Protein AF-A0A1B9C0G9-F1 (afdb_monomer_lite)

pLDDT: mean 73.55, std 15.86, range [40.06, 92.06]

Sequence 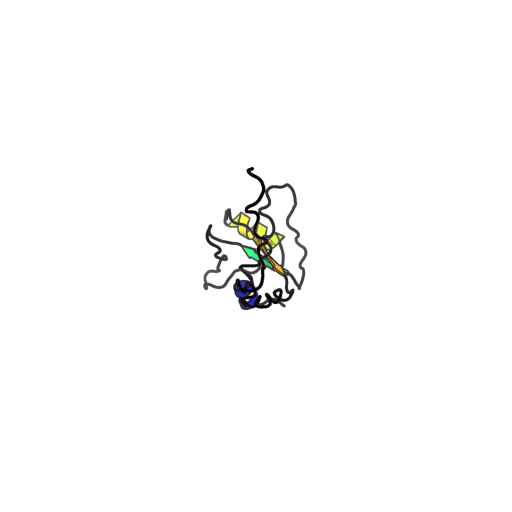(111 aa):
MLTVKDILDKHSVADYAVIYLGPRRPSPAIDPDMRYCVEESPVPELCKNRNGDVMVFDSEAQAFEFRKALGIPYPVLAFHDQPLPDFMDEPEGSAFDPDEMDIPDIEEVLG

Radius of gyration: 23.92 Å; chains: 1; bounding box: 38×62×62 Å

Foldseek 3Di:
DDDLVNCVVCLVVWDQPDPPPDDDDWDPDFDVFKKKFWAQDPPSHTDADPVRGGDIDRGRNVRVVVCVVVVRSTTMTMDGNDDDPPPPPPPPDDDPPVPPDDDPDPPPPDD

Secondary structure (DSSP, 8-state):
---HHHHHHTGGG-EEE----SSPPPP----TTEEEEEB-SSSS-B-B-TTS-B--BSSHHHHHHHHHHTT--SPEEEEESSPPP------------TTS--------S--

Organism: NCBI:txid160808

Structure (mmCIF, N/CA/C/O backbone):
data_AF-A0A1B9C0G9-F1
#
_entry.id   AF-A0A1B9C0G9-F1
#
loop_
_atom_site.group_PDB
_atom_site.id
_atom_site.type_symbol
_atom_site.label_atom_id
_atom_site.label_alt_id
_atom_site.label_comp_id
_atom_site.label_asym_id
_atom_site.label_entity_id
_atom_site.label_seq_id
_atom_site.pdbx_PDB_ins_code
_atom_site.Cartn_x
_atom_site.Cartn_y
_atom_site.Cartn_z
_atom_site.occupancy
_atom_site.B_iso_or_equiv
_atom_site.auth_seq_id
_atom_site.auth_comp_id
_atom_site.auth_asym_id
_atom_site.auth_atom_id
_atom_site.pdbx_PDB_model_num
ATOM 1 N N . MET A 1 1 ? 0.641 -11.196 -13.018 1.00 67.81 1 MET A N 1
ATOM 2 C CA . MET A 1 1 ? -0.040 -9.896 -12.806 1.00 67.81 1 MET A CA 1
ATOM 3 C C . MET A 1 1 ? -1.089 -10.117 -11.740 1.00 67.81 1 MET A C 1
ATOM 5 O O . MET A 1 1 ? -2.148 -10.661 -12.036 1.00 67.81 1 MET A O 1
ATOM 9 N N . LEU A 1 2 ? -0.753 -9.709 -10.520 1.00 69.75 2 LEU A N 1
ATOM 10 C CA . LEU A 1 2 ? -1.587 -9.789 -9.324 1.00 69.75 2 LEU A CA 1
ATOM 11 C C . LEU A 1 2 ? -2.971 -9.164 -9.537 1.00 69.75 2 LEU A C 1
ATOM 13 O O . LEU A 1 2 ? -3.086 -7.991 -9.905 1.00 69.75 2 LEU A O 1
ATOM 17 N N . THR A 1 3 ? -4.021 -9.938 -9.268 1.00 81.06 3 THR A N 1
ATOM 18 C CA . THR A 1 3 ? -5.402 -9.449 -9.242 1.00 81.06 3 THR A CA 1
ATOM 19 C C . THR A 1 3 ? -5.811 -9.023 -7.830 1.00 81.06 3 THR A C 1
ATOM 21 O O . THR A 1 3 ? -5.186 -9.390 -6.837 1.00 81.06 3 THR A O 1
ATOM 24 N N . VAL A 1 4 ? -6.919 -8.285 -7.714 1.00 79.06 4 VAL A N 1
ATOM 25 C CA . VAL A 1 4 ? -7.510 -7.926 -6.409 1.00 79.06 4 VAL A CA 1
ATOM 26 C C . VAL A 1 4 ? -7.867 -9.169 -5.585 1.00 79.06 4 VAL A C 1
ATOM 28 O O . VAL A 1 4 ? -7.737 -9.158 -4.364 1.00 79.06 4 VAL A O 1
ATOM 31 N N . LYS A 1 5 ? -8.285 -10.258 -6.244 1.00 81.25 5 LYS A N 1
ATOM 32 C CA . LYS A 1 5 ? -8.600 -11.518 -5.566 1.00 81.25 5 LYS A CA 1
ATOM 33 C C . LYS A 1 5 ? -7.348 -12.145 -4.949 1.00 81.25 5 LYS A C 1
ATOM 35 O O . LYS A 1 5 ? -7.416 -12.575 -3.805 1.00 81.25 5 LYS A O 1
ATOM 40 N N . ASP A 1 6 ? -6.225 -12.140 -5.669 1.00 79.88 6 ASP A N 1
ATOM 41 C CA . ASP A 1 6 ? -4.950 -12.659 -5.153 1.00 79.88 6 ASP A CA 1
ATOM 42 C C . ASP A 1 6 ? -4.473 -11.855 -3.937 1.00 79.88 6 ASP A C 1
ATOM 44 O O . ASP A 1 6 ? -3.969 -12.420 -2.978 1.00 79.88 6 ASP A O 1
ATOM 48 N N . ILE A 1 7 ? -4.672 -10.536 -3.944 1.00 80.62 7 ILE A N 1
ATOM 49 C CA . ILE A 1 7 ? -4.317 -9.657 -2.818 1.00 80.62 7 ILE A CA 1
ATOM 50 C C . ILE A 1 7 ? -5.129 -9.999 -1.565 1.00 80.62 7 ILE A C 1
ATOM 52 O O . ILE A 1 7 ? -4.574 -10.081 -0.474 1.00 80.62 7 ILE A O 1
ATOM 56 N N . LEU A 1 8 ? -6.439 -10.207 -1.718 1.00 80.44 8 LEU A N 1
ATOM 57 C CA . LEU A 1 8 ? -7.314 -10.569 -0.602 1.00 80.44 8 LEU A CA 1
ATOM 58 C C . LEU A 1 8 ? -6.980 -11.954 -0.036 1.00 80.44 8 LEU A C 1
ATOM 60 O O . LEU A 1 8 ? -6.969 -12.125 1.178 1.00 80.44 8 LEU A O 1
ATOM 64 N N . ASP A 1 9 ? -6.678 -12.918 -0.906 1.00 78.62 9 ASP A N 1
ATOM 65 C CA . ASP A 1 9 ? -6.296 -14.281 -0.519 1.00 78.62 9 ASP A CA 1
ATOM 66 C C . ASP A 1 9 ? -4.946 -14.310 0.219 1.00 78.62 9 ASP A C 1
ATOM 68 O O . ASP A 1 9 ? -4.773 -15.018 1.208 1.00 78.62 9 ASP A O 1
ATOM 72 N N . LYS A 1 10 ? -4.010 -13.452 -0.207 1.00 73.69 10 LYS A N 1
ATOM 73 C CA . LYS A 1 10 ? -2.660 -13.340 0.357 1.00 73.69 10 LYS A CA 1
ATOM 74 C C . LYS A 1 10 ? -2.533 -12.326 1.499 1.00 73.69 10 LYS A C 1
ATOM 76 O O . LYS A 1 10 ? -1.418 -12.078 1.949 1.00 73.69 10 LYS A O 1
ATOM 81 N N . HIS A 1 11 ? -3.618 -11.713 1.983 1.00 78.88 11 HIS A N 1
ATOM 82 C CA . HIS A 1 11 ? -3.525 -10.649 3.001 1.00 78.88 11 HIS A CA 1
ATOM 83 C C . HIS A 1 11 ? -2.864 -11.128 4.298 1.00 78.88 11 HIS A C 1
ATOM 85 O O . HIS A 1 11 ? -2.040 -10.417 4.868 1.00 78.88 11 HIS A O 1
ATOM 91 N N . SER A 1 12 ? -3.135 -12.364 4.717 1.00 73.06 12 SER A N 1
ATOM 92 C CA . SER A 1 12 ? -2.536 -12.970 5.915 1.00 73.06 12 SER A CA 1
ATOM 93 C C . SER A 1 12 ? -1.017 -13.146 5.836 1.00 73.06 12 SER A C 1
ATOM 95 O O . SER A 1 12 ? -0.358 -13.186 6.873 1.00 73.06 12 SER A O 1
ATOM 97 N N . VAL A 1 13 ? -0.463 -13.238 4.625 1.00 71.50 13 VAL A N 1
ATOM 98 C CA . VAL A 1 13 ? 0.970 -13.443 4.370 1.00 71.50 13 VAL A CA 1
ATOM 99 C C . VAL A 1 13 ? 1.624 -12.235 3.706 1.00 71.50 13 VAL A C 1
ATOM 101 O O . VAL A 1 13 ? 2.737 -12.346 3.199 1.00 71.50 13 VAL A O 1
ATOM 104 N N . ALA A 1 14 ? 0.929 -11.096 3.663 1.00 75.06 14 ALA A N 1
ATOM 105 C CA . ALA A 1 14 ? 1.463 -9.896 3.049 1.00 75.06 14 ALA A CA 1
ATOM 106 C C . ALA A 1 14 ? 2.768 -9.493 3.739 1.00 75.06 14 ALA A C 1
ATOM 108 O O . ALA A 1 14 ? 2.851 -9.437 4.972 1.00 75.06 14 ALA A O 1
ATOM 109 N N . ASP A 1 15 ? 3.772 -9.146 2.940 1.00 71.62 15 ASP A N 1
ATOM 110 C CA . ASP A 1 15 ? 4.941 -8.470 3.461 1.00 71.62 15 ASP A CA 1
ATOM 111 C C . ASP A 1 15 ? 4.478 -7.104 3.943 1.00 71.62 15 ASP A C 1
ATOM 113 O O . ASP A 1 15 ? 4.093 -6.226 3.164 1.00 71.62 15 ASP A O 1
ATOM 117 N N . TYR A 1 16 ? 4.490 -6.909 5.258 1.00 67.56 16 TYR A N 1
ATOM 118 C CA . TYR A 1 16 ? 4.293 -5.586 5.818 1.00 67.56 16 TYR A CA 1
ATOM 119 C C . TYR A 1 16 ? 5.434 -4.739 5.282 1.00 67.56 16 TYR A C 1
ATOM 121 O O . TYR A 1 16 ? 6.583 -4.889 5.710 1.00 67.56 16 TYR A O 1
ATOM 129 N N . ALA A 1 17 ? 5.110 -3.869 4.323 1.00 60.03 17 ALA A N 1
ATOM 130 C CA . ALA A 1 17 ? 6.029 -2.926 3.719 1.00 60.03 17 ALA A CA 1
ATOM 131 C C . ALA A 1 17 ? 6.277 -1.833 4.746 1.00 60.03 17 ALA A C 1
ATOM 133 O O . ALA A 1 17 ? 5.799 -0.714 4.618 1.00 60.03 17 ALA A O 1
ATOM 134 N N . VAL A 1 18 ? 6.973 -2.251 5.803 1.00 54.56 18 VAL A N 1
ATOM 135 C CA . VAL A 1 18 ? 7.618 -1.502 6.854 1.00 54.56 18 VAL A CA 1
ATOM 136 C C . VAL A 1 18 ? 6.719 -0.378 7.348 1.00 54.56 18 VAL A C 1
ATOM 138 O O . VAL A 1 18 ? 6.564 0.661 6.719 1.00 54.56 18 VAL A O 1
ATOM 141 N N . ILE A 1 19 ? 6.184 -0.514 8.558 1.00 51.28 19 ILE A N 1
ATOM 142 C CA . ILE A 1 19 ? 5.880 0.669 9.365 1.00 51.28 19 ILE A CA 1
ATOM 143 C C . ILE A 1 19 ? 7.174 1.501 9.342 1.00 51.28 19 ILE A C 1
ATOM 145 O O . ILE A 1 19 ? 8.139 1.128 10.004 1.00 51.28 19 ILE A O 1
ATOM 149 N N . TYR A 1 20 ? 7.269 2.527 8.484 1.00 52.78 20 TYR A N 1
ATOM 150 C CA . TYR A 1 20 ? 8.476 3.337 8.320 1.00 52.78 20 TYR A CA 1
ATOM 151 C C . TYR A 1 20 ? 8.694 4.094 9.630 1.00 52.78 20 TYR A C 1
ATOM 153 O O . TYR A 1 20 ? 8.253 5.225 9.803 1.00 52.78 20 TYR A O 1
ATOM 161 N N . LEU A 1 21 ? 9.362 3.434 10.571 1.00 47.44 21 LEU A N 1
ATOM 162 C CA . LEU A 1 21 ? 9.868 3.989 11.820 1.00 47.44 21 LEU A CA 1
ATOM 163 C C . LEU A 1 21 ? 11.286 4.567 11.615 1.00 47.44 21 LEU A C 1
ATOM 165 O O . LEU A 1 21 ? 11.978 4.858 12.585 1.00 47.44 21 LEU A O 1
ATOM 169 N N . GLY A 1 22 ? 11.738 4.738 10.361 1.00 50.41 22 GLY A N 1
ATOM 170 C CA . GLY A 1 22 ? 13.088 5.196 10.006 1.00 50.41 22 GLY A CA 1
ATOM 171 C C . GLY A 1 22 ? 13.152 6.073 8.738 1.00 50.41 22 GLY A C 1
ATOM 172 O O . GLY A 1 22 ? 12.144 6.257 8.062 1.00 50.41 22 GLY A O 1
ATOM 173 N N . PRO A 1 23 ? 14.337 6.616 8.381 1.00 55.88 23 PRO A N 1
ATOM 174 C CA . PRO A 1 23 ? 14.515 7.686 7.381 1.00 55.88 23 PRO A CA 1
ATOM 175 C C . PRO A 1 23 ? 14.462 7.234 5.910 1.00 55.88 23 PRO A C 1
ATOM 177 O O . PRO A 1 23 ? 14.814 8.004 5.011 1.00 55.88 23 PRO A O 1
ATOM 180 N N . ARG A 1 24 ? 14.086 5.981 5.635 1.00 68.38 24 ARG A N 1
ATOM 181 C CA . ARG A 1 24 ? 14.044 5.459 4.265 1.00 68.38 24 ARG A CA 1
ATOM 182 C C . ARG A 1 24 ? 12.915 6.158 3.496 1.00 68.38 24 ARG A C 1
ATOM 184 O O . ARG A 1 24 ? 11.856 6.436 4.050 1.00 68.38 24 ARG A O 1
ATOM 191 N N . ARG A 1 25 ? 13.155 6.479 2.223 1.00 78.19 25 ARG A N 1
ATOM 192 C CA . ARG A 1 25 ? 12.132 7.061 1.344 1.00 78.19 25 ARG A CA 1
ATOM 193 C C . ARG A 1 25 ? 11.420 5.952 0.560 1.00 78.19 25 ARG A C 1
ATOM 195 O O . ARG A 1 25 ? 12.134 5.106 0.019 1.00 78.19 25 ARG A O 1
ATOM 202 N N . PRO A 1 26 ? 10.078 5.993 0.458 1.00 83.75 26 PRO A N 1
ATOM 203 C CA . PRO A 1 26 ? 9.310 5.113 -0.419 1.00 83.75 26 PRO A CA 1
ATOM 204 C C . PRO A 1 26 ? 9.818 5.162 -1.861 1.00 83.75 26 PRO A C 1
ATOM 206 O O . PRO A 1 26 ? 10.100 6.246 -2.386 1.00 83.75 26 PRO A O 1
ATOM 209 N N . SER A 1 27 ? 9.931 4.003 -2.505 1.00 84.56 27 SER A N 1
ATOM 210 C CA . SER A 1 27 ? 10.388 3.914 -3.892 1.00 84.56 27 SER A CA 1
ATOM 211 C C . SER A 1 27 ? 9.275 4.293 -4.880 1.00 84.56 27 SER A C 1
ATOM 213 O O . SER A 1 27 ? 8.168 3.759 -4.791 1.00 84.56 27 SER A O 1
ATOM 215 N N . PRO A 1 28 ? 9.535 5.174 -5.864 1.00 88.19 28 PRO A N 1
ATOM 216 C CA . PRO A 1 28 ? 8.596 5.438 -6.952 1.00 88.19 28 PRO A CA 1
ATOM 217 C C . PRO A 1 28 ? 8.683 4.405 -8.085 1.00 88.19 28 PRO A C 1
ATOM 219 O O . PRO A 1 28 ? 7.904 4.495 -9.032 1.00 88.19 28 PRO A O 1
ATOM 222 N N . ALA A 1 29 ? 9.639 3.469 -8.028 1.00 88.31 29 ALA A N 1
ATOM 223 C CA . ALA A 1 29 ? 9.798 2.444 -9.050 1.00 88.31 29 ALA A CA 1
ATOM 224 C C . ALA A 1 29 ? 8.561 1.538 -9.103 1.00 88.31 29 ALA A C 1
ATOM 226 O O . ALA A 1 29 ? 8.026 1.154 -8.064 1.00 88.31 29 ALA A O 1
ATOM 227 N N . ILE A 1 30 ? 8.128 1.218 -10.321 1.00 89.25 30 ILE A N 1
ATOM 228 C CA . ILE A 1 30 ? 7.048 0.267 -10.573 1.00 89.25 30 ILE A CA 1
ATOM 229 C C . ILE A 1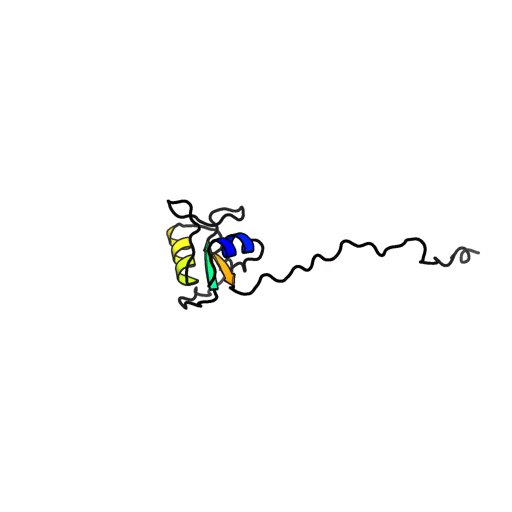 30 ? 7.697 -1.076 -10.870 1.00 89.25 30 ILE A C 1
ATOM 231 O O . ILE A 1 30 ? 8.469 -1.193 -11.824 1.00 89.25 30 ILE A O 1
ATOM 235 N N . ASP A 1 31 ? 7.371 -2.063 -10.048 1.00 84.19 31 ASP A N 1
ATOM 236 C CA . ASP A 1 31 ? 7.733 -3.455 -10.261 1.00 84.19 31 ASP A CA 1
ATOM 237 C C . ASP A 1 31 ? 6.466 -4.203 -10.713 1.00 84.19 31 ASP A C 1
ATOM 239 O O . ASP A 1 31 ? 5.455 -4.155 -10.006 1.00 84.19 31 ASP A O 1
ATOM 243 N N . PRO A 1 32 ? 6.456 -4.836 -11.901 1.00 82.50 32 PRO A N 1
ATOM 244 C CA . PRO A 1 32 ? 5.269 -5.521 -12.413 1.00 82.50 32 PRO A CA 1
ATOM 245 C C . PRO A 1 32 ? 4.814 -6.697 -11.534 1.00 82.50 32 PRO A C 1
ATOM 247 O O . PRO A 1 32 ? 3.639 -7.071 -11.603 1.00 82.50 32 PRO A O 1
ATOM 250 N N . ASP A 1 33 ? 5.713 -7.238 -10.709 1.00 84.12 33 ASP A N 1
ATOM 251 C CA . 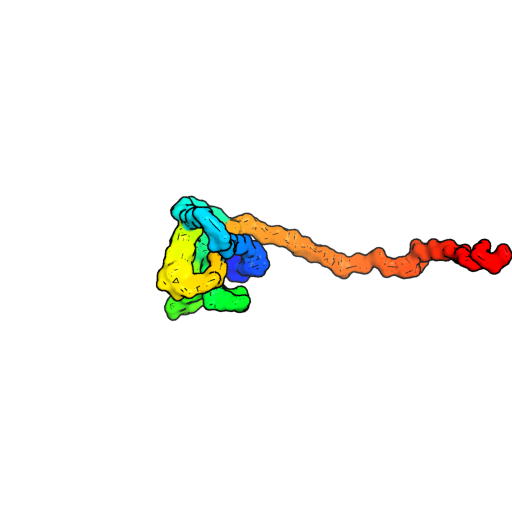ASP A 1 33 ? 5.480 -8.372 -9.817 1.00 84.12 33 ASP A CA 1
ATOM 252 C C . ASP A 1 33 ? 5.164 -7.931 -8.378 1.00 84.12 33 ASP A C 1
ATOM 254 O O . ASP A 1 33 ? 5.007 -8.773 -7.489 1.00 84.12 33 ASP A O 1
ATOM 258 N N . MET A 1 34 ? 5.045 -6.621 -8.127 1.00 85.00 34 MET A N 1
ATOM 259 C CA . MET A 1 34 ? 4.641 -6.083 -6.831 1.00 85.00 34 MET A CA 1
ATOM 260 C C . MET A 1 34 ? 3.372 -5.244 -6.912 1.00 85.00 34 MET A C 1
ATOM 262 O O . MET A 1 34 ? 3.121 -4.500 -7.860 1.00 85.00 34 MET A O 1
ATOM 266 N N . ARG A 1 35 ? 2.570 -5.333 -5.853 1.00 88.62 35 ARG A N 1
ATOM 267 C CA . ARG A 1 35 ? 1.414 -4.468 -5.618 1.00 88.62 35 ARG A CA 1
ATOM 268 C C . ARG A 1 35 ? 1.410 -3.979 -4.189 1.00 88.62 35 ARG A C 1
ATOM 270 O O . ARG A 1 35 ? 1.854 -4.685 -3.291 1.00 88.62 35 ARG A O 1
ATOM 277 N N . TYR A 1 36 ? 0.871 -2.786 -3.981 1.00 89.12 36 TYR A N 1
ATOM 278 C CA . TYR A 1 36 ? 0.821 -2.174 -2.661 1.00 89.12 36 TYR A CA 1
ATOM 279 C C . TYR A 1 36 ? -0.614 -1.845 -2.271 1.00 89.12 36 TYR A C 1
ATOM 281 O O . TYR A 1 36 ? -1.375 -1.349 -3.099 1.00 89.12 36 TYR A O 1
ATOM 289 N N . CYS A 1 37 ? -0.971 -2.092 -1.013 1.00 90.31 37 CYS A N 1
ATOM 290 C CA . CYS A 1 37 ? -2.250 -1.685 -0.423 1.00 90.31 37 CYS A CA 1
ATOM 291 C C . CYS A 1 37 ? -2.005 -0.977 0.913 1.00 90.31 37 CYS A C 1
ATOM 293 O O . CYS A 1 37 ? -0.906 -1.029 1.458 1.00 90.31 37 CYS A O 1
ATOM 295 N N . VAL A 1 38 ? -3.021 -0.310 1.452 1.00 89.44 38 VAL A N 1
ATOM 296 C CA . VAL A 1 38 ? -2.944 0.382 2.748 1.00 89.44 38 VAL A CA 1
ATOM 297 C C . VAL A 1 38 ? -4.019 -0.186 3.656 1.00 89.44 38 VAL A C 1
ATOM 299 O O . VAL A 1 38 ? -5.152 -0.345 3.208 1.00 89.44 38 VAL A O 1
ATOM 302 N N . GLU A 1 39 ? -3.690 -0.486 4.908 1.00 88.38 39 GLU A N 1
ATOM 303 C CA . GLU A 1 39 ? -4.706 -0.852 5.899 1.00 88.38 39 GLU A CA 1
ATOM 304 C C . GLU A 1 39 ? -5.451 0.394 6.387 1.00 88.38 39 GLU A C 1
ATOM 306 O O . GLU A 1 39 ? -4.860 1.462 6.525 1.00 88.38 39 GLU A O 1
ATOM 311 N N . GLU A 1 40 ? -6.754 0.295 6.638 1.00 85.88 40 GLU A N 1
ATOM 312 C CA . GLU A 1 40 ? -7.562 1.433 7.108 1.00 85.88 40 GLU A CA 1
ATOM 313 C C . GLU A 1 40 ? -7.910 1.369 8.599 1.00 85.88 40 GLU A C 1
ATOM 315 O O . GLU A 1 40 ? -8.416 2.343 9.159 1.00 85.88 40 GLU A O 1
ATOM 320 N N . SER A 1 41 ? -7.605 0.253 9.262 1.00 81.56 41 SER A N 1
ATOM 321 C CA . SER A 1 41 ? -7.984 0.011 10.650 1.00 81.56 41 SER A CA 1
ATOM 322 C C . SER A 1 41 ? -6.938 -0.849 11.390 1.00 81.56 41 SER A C 1
ATOM 324 O O . SER A 1 41 ? -6.019 -1.369 10.762 1.00 81.56 41 SER A O 1
ATOM 326 N N . PRO A 1 42 ? -7.036 -0.996 12.728 1.00 70.62 42 PRO A N 1
ATOM 327 C CA . PRO A 1 42 ? -6.126 -1.838 13.504 1.00 70.62 42 PRO A CA 1
ATOM 328 C C . PRO A 1 42 ? -6.461 -3.332 13.394 1.00 70.62 42 PRO A C 1
ATOM 330 O O . PRO A 1 42 ? -5.676 -4.163 13.843 1.00 70.62 42 PRO A O 1
ATOM 333 N N . VAL A 1 43 ? -7.631 -3.672 12.846 1.00 75.88 43 VAL A N 1
ATOM 334 C CA . VAL A 1 43 ? -7.898 -5.020 12.348 1.00 75.88 43 VAL A CA 1
ATOM 335 C C . VAL A 1 43 ? -7.429 -5.079 10.895 1.00 75.88 43 VAL A C 1
ATOM 337 O O . VAL A 1 43 ? -7.512 -4.052 10.217 1.00 75.88 43 VAL A O 1
ATOM 340 N N . PRO A 1 44 ? -6.926 -6.229 10.416 1.00 72.56 44 PRO A N 1
ATOM 341 C CA . PRO A 1 44 ? -6.416 -6.365 9.058 1.00 72.56 44 PRO A CA 1
ATOM 342 C C . PRO A 1 44 ? -7.557 -6.156 8.056 1.00 72.56 44 PRO A C 1
ATOM 344 O O . PRO A 1 44 ? -8.209 -7.094 7.607 1.00 72.56 44 PRO A O 1
ATOM 347 N N . GLU A 1 45 ? -7.795 -4.899 7.695 1.00 85.25 45 GLU A N 1
ATOM 348 C CA . GLU A 1 45 ? -8.771 -4.464 6.707 1.00 85.25 45 GLU A CA 1
ATOM 349 C C . GLU A 1 45 ? -8.105 -3.475 5.750 1.00 85.25 45 GLU A C 1
ATOM 351 O O . GLU A 1 45 ? -7.545 -2.455 6.161 1.00 85.25 45 GLU A O 1
ATOM 356 N N . LEU A 1 46 ? -8.160 -3.805 4.459 1.00 88.56 46 LEU A N 1
ATOM 357 C CA . LEU A 1 46 ? -7.584 -3.005 3.383 1.00 88.56 46 LEU A CA 1
ATOM 358 C C . LEU A 1 46 ? -8.498 -1.836 3.020 1.00 88.56 46 LEU A C 1
ATOM 360 O O . LEU A 1 46 ? -9.709 -2.013 2.897 1.00 88.56 46 LEU A O 1
ATOM 364 N N . CYS A 1 47 ? -7.885 -0.688 2.741 1.00 90.50 47 CYS A N 1
ATOM 365 C CA . CYS A 1 47 ? -8.566 0.532 2.341 1.00 90.50 47 CYS A CA 1
ATOM 366 C C . CYS A 1 47 ? -9.335 0.345 1.029 1.00 90.50 47 CYS A C 1
ATOM 368 O O . CYS A 1 47 ? -8.779 -0.110 0.020 1.00 90.50 47 CYS A O 1
ATOM 370 N N . LYS A 1 48 ? -10.612 0.735 1.037 1.00 91.75 48 LYS A N 1
ATOM 371 C CA . LYS A 1 48 ? -11.514 0.626 -0.117 1.00 91.75 48 LYS A CA 1
ATOM 372 C C . LYS A 1 48 ? -11.838 1.987 -0.732 1.00 91.75 48 LYS A C 1
ATOM 374 O O . LYS A 1 48 ? -11.899 3.018 -0.064 1.00 91.75 48 LYS A O 1
ATOM 379 N N . ASN A 1 49 ? -12.083 1.993 -2.039 1.00 89.12 49 ASN A N 1
ATOM 380 C CA . ASN A 1 49 ? -12.601 3.153 -2.754 1.00 89.12 49 ASN A CA 1
ATOM 381 C C . ASN A 1 49 ? -14.106 3.360 -2.450 1.00 89.12 49 ASN A C 1
ATOM 383 O O . ASN A 1 49 ? -14.744 2.580 -1.745 1.00 89.12 49 ASN A O 1
ATOM 387 N N . ARG A 1 50 ? -14.720 4.394 -3.041 1.00 88.19 50 ARG A N 1
ATOM 388 C CA . ARG A 1 50 ? -16.159 4.691 -2.856 1.00 88.19 50 ARG A CA 1
ATOM 389 C C . ARG A 1 50 ? -17.113 3.600 -3.361 1.00 88.19 50 ARG A C 1
ATOM 391 O O . ARG A 1 50 ? -18.271 3.601 -2.960 1.00 88.19 50 ARG A O 1
ATOM 398 N N . ASN A 1 51 ? -16.648 2.719 -4.239 1.00 89.56 51 ASN A N 1
ATOM 399 C CA . ASN A 1 51 ? -17.420 1.600 -4.773 1.00 89.56 51 ASN A CA 1
ATOM 400 C C . ASN A 1 51 ? -17.267 0.331 -3.916 1.00 89.56 51 ASN A C 1
ATOM 402 O O . ASN A 1 51 ? -17.961 -0.649 -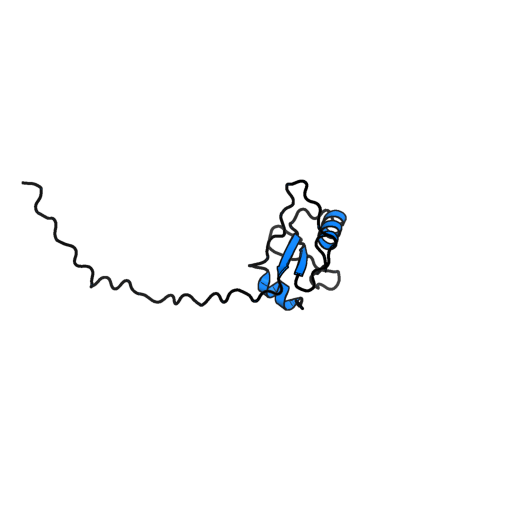4.166 1.00 89.56 51 ASN A O 1
ATOM 406 N N . GLY A 1 52 ? -16.389 0.350 -2.907 1.00 85.62 52 GLY A N 1
ATOM 407 C CA . GLY A 1 52 ? -16.090 -0.799 -2.057 1.00 85.62 52 GLY A CA 1
ATOM 408 C C . GLY A 1 52 ? -14.948 -1.687 -2.560 1.00 85.62 52 GLY A C 1
ATOM 409 O O . GLY A 1 52 ? -14.678 -2.707 -1.929 1.00 85.62 52 GLY A O 1
ATOM 410 N N . ASP A 1 53 ? -14.256 -1.319 -3.643 1.00 87.62 53 ASP A N 1
ATOM 411 C CA . ASP A 1 53 ? -13.108 -2.087 -4.139 1.00 87.62 53 ASP A CA 1
ATOM 412 C C . ASP A 1 53 ? -11.833 -1.729 -3.374 1.00 87.62 53 ASP A C 1
ATOM 414 O O . ASP A 1 53 ? -11.584 -0.552 -3.098 1.00 87.62 53 ASP A O 1
ATOM 418 N N . VAL A 1 54 ? -10.988 -2.726 -3.105 1.00 89.25 54 VAL A N 1
ATOM 419 C CA . VAL A 1 54 ? -9.663 -2.520 -2.503 1.00 89.25 54 VAL A CA 1
ATOM 420 C C . VAL A 1 54 ? -8.821 -1.591 -3.375 1.00 89.25 54 VAL A C 1
ATOM 422 O O . VAL A 1 54 ? -8.712 -1.773 -4.590 1.00 89.25 54 VAL A O 1
ATOM 425 N N . MET A 1 55 ? -8.201 -0.599 -2.743 1.00 91.38 55 MET A N 1
ATOM 426 C CA . MET A 1 55 ? -7.278 0.313 -3.404 1.00 91.38 55 MET A CA 1
ATOM 427 C C . MET A 1 55 ? -5.898 -0.328 -3.540 1.00 91.38 55 MET A C 1
ATOM 429 O O . MET A 1 55 ? -5.215 -0.572 -2.547 1.00 91.38 55 MET A O 1
ATOM 433 N N . VAL A 1 56 ? -5.494 -0.563 -4.788 1.00 90.69 56 VAL A N 1
ATOM 434 C CA . VAL A 1 56 ? -4.215 -1.180 -5.149 1.00 90.69 56 VAL A CA 1
ATOM 435 C C . VAL A 1 56 ? -3.348 -0.166 -5.889 1.00 90.69 56 VAL A C 1
ATOM 437 O O . VAL A 1 56 ? -3.823 0.509 -6.803 1.00 90.69 56 VAL A O 1
ATOM 440 N N . PHE A 1 57 ? -2.073 -0.088 -5.524 1.00 91.50 57 PHE A N 1
ATOM 441 C CA . PHE A 1 57 ? -1.093 0.831 -6.100 1.00 91.50 57 PHE A CA 1
ATOM 442 C C . PHE A 1 57 ? 0.043 0.071 -6.799 1.00 91.50 57 PHE A C 1
ATOM 444 O O . PHE A 1 57 ? 0.438 -1.013 -6.363 1.00 91.50 57 PHE A O 1
ATOM 451 N N . ASP A 1 58 ? 0.577 0.654 -7.878 1.00 90.25 58 ASP A N 1
ATOM 452 C CA . ASP A 1 58 ? 1.686 0.091 -8.670 1.00 90.25 58 ASP A CA 1
ATOM 453 C C . ASP A 1 58 ? 3.070 0.370 -8.062 1.00 90.25 58 ASP A C 1
ATOM 455 O O . ASP A 1 58 ? 4.059 -0.240 -8.460 1.00 90.25 58 ASP A O 1
ATOM 459 N N . SER A 1 59 ? 3.170 1.318 -7.125 1.00 89.88 59 SER A N 1
ATOM 460 C CA . SER A 1 59 ? 4.428 1.628 -6.447 1.00 89.88 59 SER A CA 1
ATOM 461 C C . SER A 1 59 ? 4.238 1.968 -4.979 1.00 89.88 59 SER A C 1
ATOM 463 O O . SER A 1 59 ? 3.196 2.472 -4.546 1.00 89.88 59 SER A O 1
ATOM 465 N N . GLU A 1 60 ? 5.301 1.734 -4.217 1.00 88.75 60 GLU A N 1
ATOM 466 C CA . GLU A 1 60 ? 5.357 2.027 -2.793 1.00 88.75 60 GLU A CA 1
ATOM 467 C C . GLU A 1 60 ? 5.086 3.517 -2.537 1.00 88.75 60 GLU A C 1
ATOM 469 O O . GLU A 1 60 ? 4.236 3.870 -1.721 1.00 88.75 60 GLU A O 1
ATOM 474 N N . ALA A 1 61 ? 5.732 4.413 -3.290 1.00 89.88 61 ALA A N 1
ATOM 475 C CA . ALA A 1 61 ? 5.536 5.853 -3.137 1.00 89.88 61 ALA A CA 1
ATOM 476 C C . ALA A 1 61 ? 4.074 6.287 -3.320 1.00 89.88 61 ALA A C 1
ATOM 478 O O . ALA A 1 61 ? 3.615 7.157 -2.583 1.00 89.88 61 ALA A O 1
ATOM 479 N N . GLN A 1 62 ? 3.325 5.677 -4.244 1.00 92.06 62 GLN A N 1
ATOM 480 C CA . GLN A 1 62 ? 1.904 5.995 -4.420 1.00 92.06 62 GLN A CA 1
ATOM 481 C C . GLN A 1 62 ? 1.078 5.600 -3.192 1.00 92.06 62 GLN A C 1
ATOM 483 O O . GLN A 1 62 ? 0.288 6.409 -2.704 1.00 92.06 62 GLN A O 1
ATOM 488 N N . ALA A 1 63 ? 1.299 4.397 -2.657 1.00 90.44 63 ALA A N 1
ATOM 489 C CA . ALA A 1 63 ? 0.601 3.927 -1.464 1.00 90.44 63 ALA A CA 1
ATOM 490 C C . ALA A 1 63 ? 0.941 4.776 -0.226 1.00 90.44 63 ALA A C 1
ATOM 492 O O . ALA A 1 63 ? 0.053 5.130 0.553 1.00 90.44 63 ALA A O 1
ATOM 493 N N . PHE A 1 64 ? 2.208 5.174 -0.064 1.00 88.75 64 PHE A N 1
ATOM 494 C CA . PHE A 1 64 ? 2.636 6.039 1.040 1.00 88.75 64 PHE A CA 1
ATOM 495 C C . PHE A 1 64 ? 2.086 7.461 0.939 1.00 88.75 64 PHE A C 1
ATOM 497 O O . PHE A 1 64 ? 1.644 8.009 1.950 1.00 88.75 64 PHE A O 1
ATOM 504 N N . GLU A 1 65 ? 2.084 8.065 -0.251 1.00 90.06 65 GLU A N 1
ATOM 505 C CA . GLU A 1 65 ? 1.496 9.395 -0.439 1.00 90.06 65 GLU A CA 1
ATOM 506 C C . GLU A 1 65 ? -0.020 9.365 -0.218 1.00 90.06 65 GLU A C 1
ATOM 508 O O . GLU A 1 65 ? -0.552 10.260 0.437 1.00 90.06 65 GLU A O 1
ATOM 513 N N . PHE A 1 66 ? -0.709 8.307 -0.658 1.00 90.38 66 PHE A N 1
ATOM 514 C CA . PHE A 1 66 ? -2.129 8.108 -0.370 1.00 90.38 66 PHE A CA 1
ATOM 515 C C . PHE A 1 66 ? -2.403 7.989 1.135 1.00 90.38 66 PHE A C 1
ATOM 517 O O . PHE A 1 66 ? -3.212 8.744 1.682 1.00 90.38 66 PHE A O 1
ATOM 524 N N . ARG A 1 67 ? -1.674 7.102 1.825 1.00 88.06 67 ARG A N 1
ATOM 525 C CA . ARG A 1 67 ? -1.746 6.936 3.284 1.00 88.06 67 ARG A CA 1
ATOM 526 C C . ARG A 1 67 ? -1.551 8.274 4.003 1.00 88.06 67 ARG A C 1
ATOM 528 O O . ARG A 1 67 ? -2.329 8.627 4.889 1.00 88.06 67 ARG A O 1
ATOM 535 N N . LYS A 1 68 ? -0.521 9.030 3.613 1.00 87.75 68 LYS A N 1
ATOM 536 C CA . LYS A 1 68 ? -0.185 10.335 4.194 1.00 87.75 68 LYS A CA 1
ATOM 537 C C . LYS A 1 68 ? -1.267 11.379 3.926 1.00 87.75 68 LYS A C 1
ATOM 539 O O . LYS A 1 68 ? -1.611 12.125 4.838 1.00 87.75 68 LYS A O 1
ATOM 544 N N . ALA A 1 69 ? -1.810 11.425 2.710 1.00 88.94 69 ALA A N 1
ATOM 545 C CA . ALA A 1 69 ? -2.867 12.358 2.330 1.00 88.94 69 ALA A CA 1
ATOM 546 C C . ALA A 1 69 ? -4.159 12.140 3.132 1.00 88.94 69 ALA A C 1
ATOM 548 O O . ALA A 1 69 ? -4.836 13.108 3.471 1.00 88.94 69 ALA A O 1
ATOM 549 N N . LEU A 1 70 ? -4.475 10.887 3.472 1.00 87.56 70 LEU A N 1
ATOM 550 C CA . LEU A 1 70 ? -5.636 10.538 4.293 1.00 87.56 70 LEU A CA 1
ATOM 551 C C . LEU A 1 70 ? -5.364 10.550 5.803 1.00 87.56 70 LEU A C 1
ATOM 553 O O . LEU A 1 70 ? -6.288 10.352 6.587 1.00 87.56 70 LEU A O 1
ATOM 557 N N . GLY A 1 71 ? -4.119 10.783 6.230 1.00 85.50 71 GLY A N 1
ATOM 558 C CA . GLY A 1 71 ? -3.748 10.740 7.646 1.00 85.50 71 GLY A CA 1
ATOM 559 C C . GLY A 1 71 ? -3.886 9.348 8.271 1.00 85.50 71 GLY A C 1
ATOM 560 O O . GLY A 1 71 ? -4.087 9.240 9.478 1.00 85.50 71 GLY A O 1
ATOM 561 N N . ILE A 1 72 ? -3.794 8.289 7.462 1.00 85.00 72 ILE A N 1
ATOM 562 C CA . ILE A 1 72 ? -3.966 6.907 7.908 1.00 85.00 72 ILE A CA 1
ATOM 563 C C . ILE A 1 72 ? -2.717 6.467 8.695 1.00 85.00 72 ILE A C 1
ATOM 565 O O . ILE A 1 72 ? -1.608 6.457 8.148 1.00 85.00 72 ILE A O 1
ATOM 569 N N . PRO A 1 73 ? -2.850 6.078 9.976 1.00 82.50 73 PRO A N 1
ATOM 570 C CA . PRO A 1 73 ? -1.699 5.704 10.795 1.00 82.50 73 PRO A CA 1
ATOM 571 C C . PRO A 1 73 ? -1.185 4.284 10.502 1.00 82.50 73 PRO A C 1
ATOM 573 O O . PRO A 1 73 ? -0.055 3.968 10.870 1.00 82.50 73 PRO A O 1
ATOM 576 N N . TYR A 1 74 ? -1.969 3.462 9.807 1.00 83.88 74 TYR A N 1
ATOM 577 C CA . TYR A 1 74 ? -1.735 2.035 9.560 1.00 83.88 74 TYR A CA 1
ATOM 578 C C . TYR A 1 74 ? -0.720 1.754 8.438 1.00 83.88 74 TYR A C 1
ATOM 580 O O . TYR A 1 74 ? -0.400 2.663 7.664 1.00 83.88 74 TYR A O 1
ATOM 588 N N . PRO A 1 75 ? -0.134 0.541 8.385 1.00 84.06 75 PRO A N 1
ATOM 589 C CA . PRO A 1 75 ? 0.951 0.234 7.459 1.00 84.06 75 PRO A CA 1
ATOM 590 C C . PRO A 1 75 ? 0.511 0.176 5.993 1.00 84.06 75 PRO A C 1
ATOM 592 O O . PRO A 1 75 ? -0.663 0.022 5.651 1.00 84.06 75 PRO A O 1
ATOM 595 N N . VAL A 1 76 ? 1.515 0.280 5.123 1.00 87.31 76 VAL A N 1
ATOM 596 C CA . VAL A 1 76 ? 1.415 -0.132 3.724 1.00 87.31 76 VAL A CA 1
ATOM 597 C C . VAL A 1 76 ? 1.821 -1.602 3.657 1.00 87.31 76 VAL A C 1
ATOM 599 O O . VAL A 1 76 ? 2.774 -2.019 4.312 1.00 87.31 76 VAL A O 1
ATOM 602 N N . LEU A 1 77 ? 1.096 -2.383 2.874 1.00 87.69 77 LEU A N 1
ATOM 603 C CA . LEU A 1 77 ? 1.363 -3.791 2.621 1.00 87.69 77 LEU A CA 1
ATOM 604 C C . LEU A 1 77 ? 1.916 -3.940 1.210 1.00 87.69 77 LEU A C 1
ATOM 606 O O . LEU A 1 77 ? 1.391 -3.318 0.286 1.00 87.69 77 LEU A O 1
ATOM 610 N N . ALA A 1 78 ? 2.954 -4.755 1.051 1.00 87.38 78 ALA A N 1
ATOM 611 C CA . ALA A 1 78 ? 3.469 -5.188 -0.236 1.00 87.38 78 ALA A CA 1
ATOM 612 C C . ALA A 1 78 ? 3.029 -6.628 -0.500 1.00 87.38 78 ALA A C 1
ATOM 614 O O . ALA A 1 78 ? 3.081 -7.496 0.365 1.00 87.38 78 ALA A O 1
ATOM 615 N N . PHE A 1 79 ? 2.604 -6.864 -1.730 1.00 84.94 79 PHE A N 1
ATOM 616 C CA . PHE A 1 79 ? 2.184 -8.161 -2.223 1.00 84.94 79 PHE A CA 1
ATOM 617 C C . PHE A 1 79 ? 3.088 -8.539 -3.381 1.00 84.94 79 PHE A C 1
ATOM 619 O O . PHE A 1 79 ? 3.180 -7.795 -4.360 1.00 84.94 79 PHE A O 1
ATOM 626 N N . HIS A 1 80 ? 3.731 -9.694 -3.269 1.00 82.44 80 HIS A N 1
ATOM 627 C CA . HIS A 1 80 ? 4.534 -10.273 -4.336 1.00 82.44 80 HIS A CA 1
ATOM 628 C C . HIS A 1 80 ? 3.686 -11.220 -5.199 1.00 82.44 80 HIS A C 1
ATOM 630 O O . HIS A 1 80 ? 2.825 -11.953 -4.702 1.00 82.44 80 HIS A O 1
ATOM 636 N N . ASP A 1 81 ? 3.942 -11.231 -6.511 1.00 74.06 81 ASP A N 1
ATOM 637 C CA . ASP A 1 81 ? 3.328 -12.173 -7.467 1.00 74.06 81 ASP A CA 1
ATOM 638 C C . ASP A 1 81 ? 3.847 -13.607 -7.236 1.00 74.06 81 ASP A C 1
ATOM 640 O O . ASP A 1 81 ? 3.292 -14.559 -7.777 1.00 74.06 81 ASP A O 1
ATOM 644 N N . GLN A 1 82 ? 4.843 -13.787 -6.352 1.00 66.25 82 GLN A N 1
ATOM 645 C CA . GLN A 1 82 ? 5.325 -15.104 -5.942 1.00 66.25 82 GLN A CA 1
ATOM 646 C C . GLN A 1 82 ? 4.158 -15.991 -5.481 1.00 66.25 82 GLN A C 1
ATOM 648 O O . GLN A 1 82 ? 3.257 -15.511 -4.776 1.00 66.25 82 GLN A O 1
ATOM 653 N N . PRO A 1 83 ? 4.128 -17.270 -5.902 1.00 63.00 83 PRO A N 1
ATOM 654 C CA . PRO A 1 83 ? 3.106 -18.201 -5.450 1.00 63.00 83 PRO A CA 1
ATOM 655 C C . PRO A 1 83 ? 3.095 -18.219 -3.923 1.00 63.00 83 PRO A C 1
ATOM 657 O O . PRO A 1 83 ? 4.148 -18.077 -3.296 1.00 63.00 83 PRO A O 1
ATOM 660 N N . 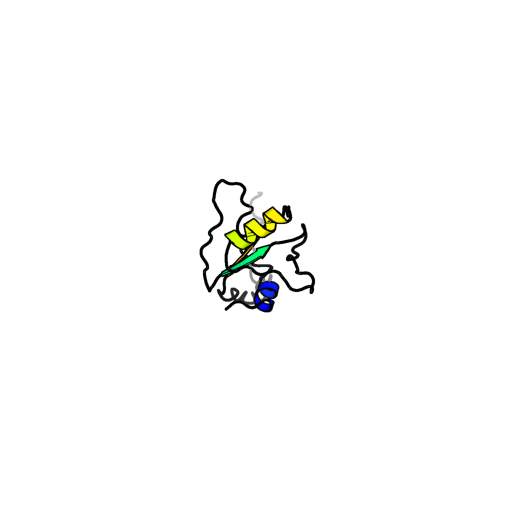LEU A 1 84 ? 1.901 -18.364 -3.336 1.00 59.66 84 LEU A N 1
ATOM 661 C CA . LEU A 1 84 ? 1.822 -18.685 -1.916 1.00 59.66 84 LEU A CA 1
ATOM 662 C C . LEU A 1 84 ? 2.749 -19.878 -1.678 1.00 59.66 84 LEU A C 1
ATOM 664 O O . LEU A 1 84 ? 2.724 -20.801 -2.501 1.00 59.66 84 LEU A O 1
ATOM 668 N N . PRO A 1 85 ? 3.585 -19.872 -0.625 1.00 56.75 85 PRO A N 1
ATOM 669 C CA . PRO A 1 85 ? 4.215 -21.115 -0.232 1.00 56.75 85 PRO A CA 1
ATOM 670 C C . PRO A 1 85 ? 3.080 -22.128 -0.090 1.00 56.75 85 PRO A C 1
ATOM 672 O O . PRO A 1 85 ? 2.086 -21.834 0.581 1.00 56.75 85 PRO A O 1
ATOM 675 N N . ASP A 1 86 ? 3.191 -23.269 -0.774 1.00 53.25 86 ASP A N 1
ATOM 676 C CA . ASP A 1 86 ? 2.412 -24.445 -0.418 1.00 53.25 86 ASP A CA 1
ATOM 677 C C . ASP A 1 86 ? 2.730 -24.659 1.061 1.00 53.25 86 ASP A C 1
ATOM 679 O O . ASP A 1 86 ? 3.769 -25.219 1.418 1.00 53.25 86 ASP A O 1
ATOM 683 N N . PHE A 1 87 ? 1.864 -24.158 1.941 1.00 53.75 87 PHE A N 1
ATOM 684 C CA . PHE A 1 87 ? 1.669 -24.772 3.231 1.00 53.75 87 PHE A CA 1
ATOM 685 C C . PHE A 1 87 ? 1.151 -26.153 2.860 1.00 53.75 87 PHE A C 1
ATOM 687 O O . PHE A 1 87 ? -0.053 -26.368 2.744 1.00 53.75 87 PHE A O 1
ATOM 694 N N . MET A 1 88 ? 2.086 -27.057 2.542 1.00 48.12 88 MET A N 1
ATOM 695 C CA . MET A 1 88 ? 1.846 -28.474 2.665 1.00 48.12 88 MET A CA 1
ATOM 696 C C . MET A 1 88 ? 1.211 -28.593 4.031 1.00 48.12 88 MET A C 1
ATOM 698 O O . MET A 1 88 ? 1.833 -28.230 5.028 1.00 48.12 88 MET A O 1
ATOM 702 N N . ASP A 1 89 ? -0.059 -28.974 4.010 1.00 48.72 89 ASP A N 1
ATOM 703 C CA . ASP A 1 89 ? -0.759 -29.617 5.098 1.00 48.72 89 ASP A CA 1
ATOM 704 C C . ASP A 1 89 ? 0.288 -30.512 5.771 1.00 48.72 89 ASP A C 1
ATOM 706 O O . ASP A 1 89 ? 0.662 -31.553 5.225 1.00 48.72 89 ASP A O 1
ATOM 710 N N . GLU A 1 90 ? 0.913 -30.032 6.851 1.00 41.88 90 GLU A N 1
ATOM 711 C CA . GLU A 1 90 ? 1.651 -30.920 7.728 1.00 41.88 90 GLU A CA 1
ATOM 712 C C . GLU A 1 90 ? 0.569 -31.894 8.162 1.00 41.88 90 GLU A C 1
ATOM 714 O O . GLU A 1 90 ? -0.402 -31.445 8.781 1.00 41.88 90 GLU A O 1
ATOM 719 N N . PRO A 1 91 ? 0.641 -33.182 7.782 1.00 44.28 91 PRO A N 1
ATOM 720 C CA . PRO A 1 91 ? -0.354 -34.108 8.250 1.00 44.28 91 PRO A CA 1
ATOM 721 C C . PRO A 1 91 ? -0.239 -34.104 9.769 1.00 44.28 91 PRO A C 1
ATOM 723 O O . PRO A 1 91 ? 0.750 -34.569 10.342 1.00 44.28 91 PRO A O 1
ATOM 726 N N . GLU A 1 92 ? -1.267 -33.563 10.413 1.00 52.16 92 GLU A N 1
ATOM 727 C CA . GLU A 1 92 ? -1.615 -33.874 11.783 1.00 52.16 92 GLU A CA 1
ATOM 728 C C . GLU A 1 92 ? -1.851 -35.392 11.807 1.00 52.16 92 GLU A C 1
ATOM 730 O O . GLU A 1 92 ? -2.911 -35.912 11.465 1.00 52.16 92 GLU A O 1
ATOM 735 N N . GLY A 1 93 ? -0.768 -36.123 12.052 1.00 45.31 93 GLY A N 1
ATOM 736 C CA . GLY A 1 93 ? -0.654 -37.533 11.718 1.00 45.31 93 GLY A CA 1
ATOM 737 C C . GLY A 1 93 ? 0.326 -38.223 12.646 1.00 45.31 93 GLY A C 1
ATOM 738 O O . GLY A 1 93 ? 1.347 -38.732 12.204 1.00 45.31 93 GLY A O 1
ATOM 739 N N . SER A 1 94 ? 0.001 -38.177 13.940 1.00 53.28 94 SER A N 1
ATOM 740 C CA . SER A 1 94 ? 0.271 -39.200 14.957 1.00 53.28 94 SER A CA 1
ATOM 741 C C . SER A 1 94 ? 1.442 -40.152 14.686 1.00 53.28 94 SER A C 1
ATOM 743 O O . SER A 1 94 ? 1.282 -41.185 14.042 1.00 53.28 94 SER A O 1
ATOM 745 N N . ALA A 1 95 ? 2.584 -39.865 15.305 1.00 51.94 95 ALA A N 1
ATOM 746 C CA . ALA A 1 95 ? 3.580 -40.880 15.640 1.00 51.94 95 ALA A CA 1
ATOM 747 C C . ALA A 1 95 ? 4.187 -40.588 17.021 1.00 51.94 95 ALA A C 1
ATOM 749 O O . ALA A 1 95 ? 5.394 -40.448 17.180 1.00 51.94 95 ALA A O 1
ATOM 750 N N . PHE A 1 96 ? 3.329 -40.460 18.033 1.00 50.03 96 PHE A N 1
ATOM 751 C CA . PHE A 1 96 ? 3.693 -40.890 19.379 1.00 50.03 96 PHE A CA 1
ATOM 752 C C . PHE A 1 96 ? 2.776 -42.058 19.703 1.00 50.03 96 PHE A C 1
ATOM 754 O O . PHE A 1 96 ? 1.674 -41.877 20.213 1.00 50.03 96 PHE A O 1
ATOM 761 N N . ASP A 1 97 ? 3.221 -43.244 19.306 1.00 49.53 97 ASP A N 1
ATOM 762 C CA . ASP A 1 97 ? 2.739 -44.486 19.881 1.00 49.53 97 ASP A CA 1
ATOM 763 C C . ASP A 1 97 ? 3.387 -44.588 21.278 1.00 49.53 97 ASP A C 1
ATOM 765 O O . ASP A 1 97 ? 4.618 -44.628 21.370 1.00 49.53 97 ASP A O 1
ATOM 769 N N . PRO A 1 98 ? 2.627 -44.489 22.384 1.00 51.78 98 PRO A N 1
ATOM 770 C CA . PRO A 1 98 ? 3.196 -44.552 23.727 1.00 51.78 98 PRO A CA 1
ATOM 771 C C . PRO A 1 98 ? 3.652 -45.967 24.130 1.00 51.78 98 PRO A C 1
ATOM 773 O O . PRO A 1 98 ? 4.128 -46.125 25.252 1.00 51.78 98 PRO A O 1
ATOM 776 N N . ASP A 1 99 ? 3.536 -46.975 23.257 1.00 57.03 99 ASP A N 1
ATOM 777 C CA . ASP A 1 99 ? 3.817 -48.381 23.574 1.00 57.03 99 ASP A CA 1
ATOM 778 C C . ASP A 1 99 ? 5.234 -48.855 23.164 1.00 57.03 99 ASP A C 1
ATOM 780 O O . ASP A 1 99 ? 5.583 -50.008 23.399 1.00 57.03 99 ASP A O 1
ATOM 784 N N . GLU A 1 100 ? 6.096 -47.986 22.611 1.00 57.38 100 GLU A N 1
ATOM 785 C CA . GLU A 1 100 ? 7.440 -48.381 22.126 1.00 57.38 100 GLU A CA 1
ATOM 786 C C . GLU A 1 100 ? 8.628 -47.541 22.647 1.00 57.38 100 GLU A C 1
ATOM 788 O O . GLU A 1 100 ? 9.702 -47.519 22.042 1.00 57.38 100 GLU A O 1
ATOM 793 N N . MET A 1 101 ? 8.509 -46.894 23.811 1.00 49.62 101 MET A N 1
ATOM 794 C CA . MET A 1 101 ? 9.700 -46.453 24.556 1.00 49.62 101 MET A CA 1
ATOM 795 C C . MET A 1 101 ? 9.766 -47.111 25.932 1.00 49.62 101 MET A C 1
ATOM 797 O O . MET A 1 101 ? 9.253 -46.603 26.924 1.00 49.62 101 MET A O 1
ATOM 801 N N . ASP A 1 102 ? 10.443 -48.259 25.924 1.00 56.00 102 ASP A N 1
ATOM 802 C CA . ASP A 1 102 ? 11.016 -49.004 27.044 1.00 56.00 102 ASP A CA 1
ATOM 803 C C . ASP A 1 102 ? 11.712 -48.037 28.025 1.00 56.00 102 ASP A C 1
ATOM 805 O O . ASP A 1 102 ? 12.793 -47.503 27.759 1.00 56.00 102 ASP A O 1
ATOM 809 N N . ILE A 1 103 ? 11.044 -47.733 29.139 1.00 56.62 103 ILE A N 1
ATOM 810 C CA . ILE A 1 103 ? 11.618 -46.962 30.243 1.00 56.62 103 ILE A CA 1
ATOM 811 C C . ILE A 1 103 ? 12.472 -47.955 31.041 1.00 56.62 103 ILE A C 1
ATOM 813 O O . ILE A 1 103 ? 11.897 -48.878 31.621 1.00 56.62 103 ILE A O 1
ATOM 817 N N . PRO A 1 104 ? 13.809 -47.816 31.116 1.00 54.41 104 PRO A N 1
ATOM 818 C CA . PRO A 1 104 ? 14.577 -48.645 32.027 1.00 54.41 104 PRO A CA 1
ATOM 819 C C . PRO A 1 104 ? 14.177 -48.295 33.464 1.00 54.41 104 PRO A C 1
ATOM 821 O O . PRO A 1 104 ? 14.245 -47.137 33.877 1.00 54.41 104 PRO A O 1
ATOM 824 N N . ASP A 1 105 ? 13.743 -49.311 34.203 1.00 53.19 105 ASP A N 1
ATOM 825 C CA . ASP A 1 105 ? 13.411 -49.257 35.622 1.00 53.19 105 ASP A CA 1
ATOM 826 C C . ASP A 1 105 ? 14.655 -48.828 36.424 1.00 53.19 105 ASP A C 1
ATOM 828 O O . ASP A 1 105 ? 15.680 -49.513 36.418 1.00 53.19 105 ASP A O 1
ATOM 832 N N . ILE A 1 106 ? 14.607 -47.651 37.055 1.00 57.94 106 ILE A N 1
ATOM 833 C CA . ILE A 1 106 ? 15.686 -47.136 37.915 1.00 57.94 106 ILE A CA 1
ATOM 834 C C . ILE A 1 106 ? 15.224 -47.144 39.380 1.00 57.94 106 ILE A C 1
ATOM 836 O O . ILE A 1 106 ? 15.379 -46.152 40.089 1.00 57.94 106 ILE A O 1
ATOM 840 N N . GLU A 1 107 ? 14.661 -48.256 39.858 1.00 55.69 107 GLU A N 1
ATOM 841 C CA . GLU A 1 107 ? 14.535 -48.543 41.295 1.00 55.69 107 GLU A CA 1
ATOM 842 C C . GLU A 1 107 ? 15.750 -49.324 41.836 1.00 55.69 107 GLU A C 1
ATOM 844 O O . GLU A 1 107 ? 15.606 -50.415 42.378 1.00 55.69 107 GLU A O 1
ATOM 849 N N . GLU A 1 108 ? 16.974 -48.781 41.742 1.00 56.34 108 GLU A N 1
ATOM 850 C CA . GLU A 1 108 ? 18.100 -49.344 42.519 1.00 56.34 108 GLU A CA 1
ATOM 851 C C . GLU A 1 108 ? 19.269 -48.374 42.799 1.00 56.34 108 GLU A C 1
ATOM 853 O O . GLU A 1 108 ? 20.434 -48.727 42.647 1.00 56.34 108 GLU A O 1
ATOM 858 N N . VAL A 1 109 ? 19.011 -47.131 43.235 1.00 53.47 109 VAL A N 1
ATOM 859 C CA . VAL A 1 109 ? 20.076 -46.286 43.837 1.00 53.47 109 VAL A CA 1
ATOM 860 C C . VAL A 1 109 ? 19.569 -45.507 45.053 1.00 53.47 109 VAL A C 1
ATOM 862 O O . VAL A 1 109 ? 19.723 -44.295 45.138 1.00 53.47 109 VAL A O 1
ATOM 865 N N . LEU A 1 110 ? 18.959 -46.194 46.017 1.00 49.41 110 LEU A N 1
ATOM 866 C CA . LEU A 1 110 ? 18.899 -45.738 47.412 1.00 49.41 110 LEU A CA 1
ATOM 867 C C . LEU A 1 110 ? 18.926 -46.968 48.332 1.00 49.41 110 LEU A C 1
ATOM 869 O O . LEU A 1 110 ? 17.897 -47.426 48.823 1.00 49.41 110 LEU A O 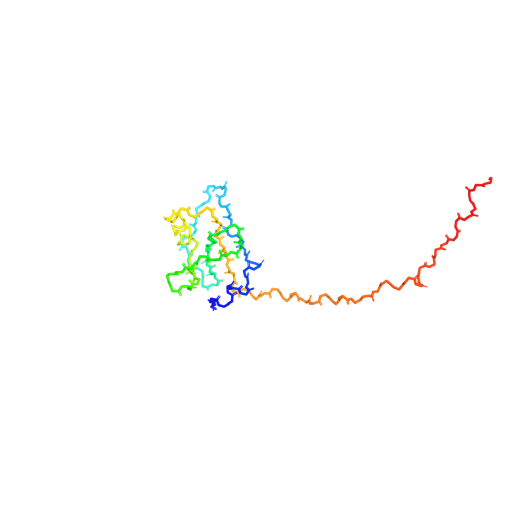1
ATOM 873 N N . GLY A 1 111 ? 20.135 -47.490 48.539 1.00 40.06 111 GLY A N 1
ATOM 874 C CA . GLY A 1 111 ? 20.490 -48.477 49.558 1.00 40.06 111 GLY A CA 1
ATOM 875 C C . GLY A 1 111 ? 21.874 -48.172 50.103 1.00 40.06 111 GLY A C 1
ATOM 876 O O . GLY A 1 111 ? 22.798 -48.054 49.269 1.00 40.06 111 GLY A O 1
#